Protein AF-A0A7C1RUS6-F1 (afdb_monomer_lite)

Radius of gyration: 12.77 Å; chains: 1; bounding box: 35×23×30 Å

Structure (mmCIF, N/CA/C/O backbone):
data_AF-A0A7C1RUS6-F1
#
_entry.id   AF-A0A7C1RUS6-F1
#
loop_
_atom_site.group_PDB
_atom_site.id
_atom_site.type_symbol
_atom_site.label_atom_id
_atom_site.label_alt_id
_atom_site.label_comp_id
_atom_site.label_asym_id
_atom_site.label_entity_id
_atom_site.label_seq_id
_atom_site.pdbx_PDB_ins_code
_atom_site.Cartn_x
_atom_site.Cartn_y
_atom_site.Cartn_z
_atom_site.occupancy
_atom_site.B_iso_or_equiv
_atom_site.auth_seq_id
_atom_site.auth_comp_id
_atom_site.auth_asym_id
_atom_site.auth_atom_id
_atom_site.pdbx_PDB_model_num
ATOM 1 N N . MET A 1 1 ? 11.408 -2.110 -4.265 1.00 73.06 1 MET A N 1
ATOM 2 C CA . MET A 1 1 ? 10.814 -3.461 -4.417 1.00 73.06 1 MET A CA 1
ATOM 3 C C . MET A 1 1 ? 9.642 -3.447 -5.387 1.00 73.06 1 MET A C 1
ATOM 5 O O . MET A 1 1 ? 9.678 -4.240 -6.311 1.00 73.06 1 MET A O 1
ATOM 9 N N . LEU A 1 2 ? 8.675 -2.526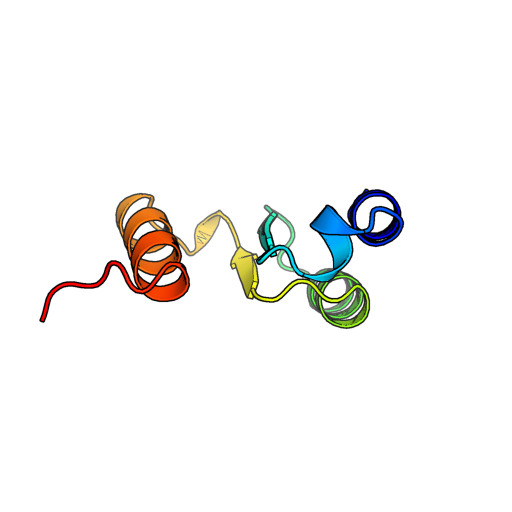 -5.254 1.00 75.06 2 LEU A N 1
ATOM 10 C CA . LEU A 1 2 ? 7.572 -2.386 -6.218 1.00 75.06 2 LEU A CA 1
ATOM 11 C C . LEU A 1 2 ? 8.052 -2.155 -7.662 1.00 75.06 2 LEU A C 1
ATOM 13 O O . LEU A 1 2 ? 7.569 -2.818 -8.566 1.00 75.06 2 LEU A O 1
ATOM 17 N N . ASN A 1 3 ? 9.067 -1.310 -7.865 1.00 79.25 3 ASN A N 1
ATOM 18 C CA . ASN A 1 3 ? 9.609 -1.046 -9.206 1.00 79.25 3 ASN A CA 1
ATOM 19 C C . ASN A 1 3 ? 10.085 -2.325 -9.915 1.00 79.25 3 ASN A C 1
ATOM 21 O O . ASN A 1 3 ? 9.760 -2.522 -11.075 1.00 79.25 3 ASN A O 1
ATOM 25 N N . LYS A 1 4 ? 10.732 -3.247 -9.185 1.00 84.69 4 LYS A N 1
ATOM 26 C CA . LYS A 1 4 ? 11.153 -4.549 -9.727 1.00 84.69 4 LYS A CA 1
ATOM 27 C C . LYS A 1 4 ? 9.971 -5.435 -10.121 1.00 84.69 4 LYS A C 1
ATOM 29 O O . LYS A 1 4 ? 10.073 -6.197 -11.067 1.00 84.69 4 LYS A O 1
ATOM 34 N N . LEU A 1 5 ? 8.850 -5.344 -9.400 1.00 82.69 5 LEU A N 1
ATOM 35 C CA . LEU A 1 5 ? 7.626 -6.051 -9.777 1.00 82.69 5 LEU A CA 1
ATOM 36 C C . LEU A 1 5 ? 7.028 -5.460 -11.062 1.00 82.69 5 LEU A C 1
ATOM 38 O O . LEU A 1 5 ? 6.565 -6.204 -11.914 1.00 82.69 5 LEU A O 1
ATOM 42 N N . ARG A 1 6 ? 7.067 -4.132 -11.221 1.00 82.06 6 ARG A N 1
ATOM 43 C CA . ARG A 1 6 ? 6.560 -3.434 -12.415 1.00 82.06 6 ARG A CA 1
ATOM 44 C C . ARG A 1 6 ? 7.435 -3.625 -13.664 1.00 82.06 6 ARG A C 1
ATOM 46 O O . ARG A 1 6 ? 6.998 -3.277 -14.756 1.00 82.06 6 ARG A O 1
ATOM 53 N N . GLU A 1 7 ? 8.639 -4.176 -13.522 1.00 86.88 7 GLU A N 1
ATOM 54 C CA . GLU A 1 7 ? 9.484 -4.586 -14.651 1.00 86.88 7 GLU A CA 1
ATOM 55 C C . GLU A 1 7 ? 8.965 -5.872 -15.330 1.00 86.88 7 GLU A C 1
ATOM 57 O O . GLU A 1 7 ? 9.184 -6.053 -16.526 1.00 86.88 7 GLU A O 1
ATOM 62 N N . ASP A 1 8 ? 8.233 -6.726 -14.606 1.00 87.25 8 ASP A N 1
ATOM 63 C CA . ASP A 1 8 ? 7.631 -7.962 -15.125 1.00 87.25 8 ASP A CA 1
ATOM 64 C C . ASP A 1 8 ? 6.316 -7.675 -15.880 1.00 87.25 8 ASP A C 1
ATOM 66 O O . ASP A 1 8 ? 5.494 -6.877 -15.426 1.00 87.25 8 ASP A O 1
ATOM 70 N N . GLU A 1 9 ? 6.080 -8.353 -17.009 1.00 87.81 9 GLU A N 1
ATOM 71 C CA . GLU A 1 9 ? 4.834 -8.259 -17.788 1.00 87.81 9 GLU A CA 1
ATOM 72 C C . GLU A 1 9 ? 3.588 -8.572 -16.947 1.00 87.81 9 GLU A C 1
ATOM 74 O O . GLU A 1 9 ? 2.592 -7.852 -17.036 1.00 87.81 9 GLU A O 1
ATOM 79 N N . TRP A 1 10 ? 3.642 -9.581 -16.070 1.00 88.75 10 TRP A N 1
ATOM 80 C CA . TRP A 1 10 ? 2.533 -9.875 -15.153 1.00 88.75 10 TRP A CA 1
ATOM 81 C C . TRP A 1 10 ? 2.347 -8.757 -14.121 1.00 88.75 10 TRP A C 1
ATOM 83 O O . TRP A 1 10 ? 1.232 -8.309 -13.829 1.00 88.75 10 TRP A O 1
ATOM 93 N N . GLY A 1 11 ? 3.467 -8.288 -13.573 1.00 84.50 11 GLY A N 1
ATOM 94 C CA . GLY A 1 11 ? 3.493 -7.304 -12.505 1.00 84.50 11 GLY A CA 1
ATOM 95 C C . GLY A 1 11 ? 3.077 -5.906 -12.953 1.00 84.50 11 GLY A C 1
ATOM 96 O O . GLY A 1 11 ? 2.642 -5.124 -12.112 1.00 84.50 11 GLY A O 1
ATOM 97 N N . LYS A 1 12 ? 3.114 -5.581 -14.251 1.00 83.81 12 LYS A N 1
ATOM 98 C CA . LYS A 1 12 ? 2.577 -4.321 -14.803 1.00 83.81 12 LYS A CA 1
ATOM 99 C C . LYS A 1 12 ? 1.071 -4.181 -14.599 1.00 83.81 12 LYS A C 1
ATOM 101 O O . LYS A 1 12 ? 0.617 -3.100 -14.236 1.00 83.81 12 LYS A O 1
ATOM 106 N N . SER A 1 13 ? 0.313 -5.261 -14.782 1.00 84.12 13 SER A N 1
ATOM 107 C CA . SER A 1 13 ? -1.151 -5.269 -14.626 1.00 84.12 13 SER A CA 1
ATOM 108 C C . SER A 1 13 ? -1.631 -5.728 -13.250 1.00 84.12 13 SER A C 1
ATOM 110 O O . SER A 1 13 ? -2.820 -5.644 -12.96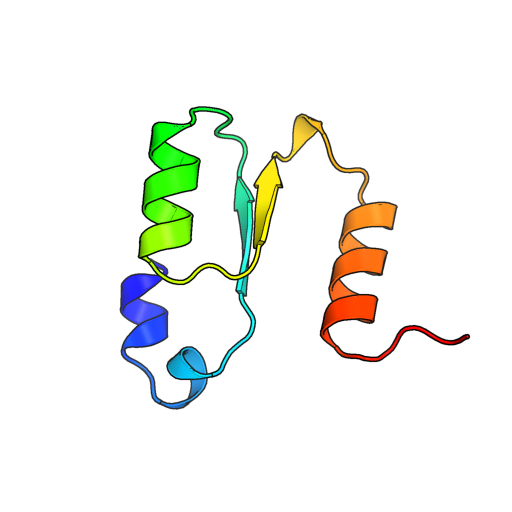3 1.00 84.12 13 SER A O 1
ATOM 112 N N . ALA A 1 14 ? -0.736 -6.240 -12.403 1.00 84.94 14 ALA A N 1
ATOM 113 C CA . ALA A 1 14 ? -1.112 -6.724 -11.085 1.00 84.94 14 ALA A CA 1
ATOM 114 C C . ALA A 1 14 ? -1.648 -5.587 -10.196 1.00 84.94 14 ALA A C 1
ATOM 116 O O . ALA A 1 14 ? -1.032 -4.520 -10.066 1.00 84.94 14 ALA A O 1
ATOM 117 N N . ASP A 1 15 ? -2.775 -5.846 -9.537 1.00 84.25 15 ASP A N 1
ATOM 118 C CA . ASP A 1 15 ? -3.295 -4.988 -8.483 1.00 84.25 15 ASP A CA 1
ATOM 119 C C . ASP A 1 15 ? -2.436 -5.133 -7.228 1.00 84.25 15 ASP A C 1
ATOM 121 O O . ASP A 1 15 ? -2.300 -6.218 -6.660 1.00 84.25 15 ASP A O 1
ATOM 125 N N . VAL A 1 16 ? -1.846 -4.023 -6.783 1.00 84.06 16 VAL A N 1
ATOM 126 C CA . VAL A 1 16 ? -0.956 -4.003 -5.620 1.00 84.06 16 VAL A CA 1
ATOM 127 C C . VAL A 1 16 ? -1.550 -3.120 -4.533 1.00 84.06 16 VAL A C 1
ATOM 129 O O . VAL A 1 16 ? -1.742 -1.920 -4.733 1.00 84.06 16 VAL A O 1
ATOM 132 N N . ILE A 1 17 ? -1.778 -3.726 -3.369 1.00 83.12 17 ILE A N 1
ATOM 133 C CA . ILE A 1 17 ? -2.162 -3.049 -2.130 1.00 83.12 17 ILE A CA 1
ATOM 134 C C . ILE A 1 17 ? -0.955 -3.089 -1.191 1.00 83.12 17 ILE A C 1
ATOM 136 O O . ILE A 1 17 ? -0.483 -4.165 -0.817 1.00 83.12 17 ILE A O 1
ATOM 140 N N . MET A 1 18 ? -0.439 -1.924 -0.813 1.00 80.00 18 MET A N 1
ATOM 141 C CA . MET A 1 18 ? 0.737 -1.808 0.044 1.00 80.00 18 MET A CA 1
ATOM 142 C C . MET A 1 18 ? 0.319 -1.588 1.499 1.00 80.00 18 MET A C 1
ATOM 144 O O . MET A 1 18 ? -0.265 -0.562 1.830 1.00 80.00 18 MET A O 1
ATOM 148 N N . LEU A 1 19 ? 0.651 -2.540 2.376 1.00 81.94 19 LEU A N 1
ATOM 149 C CA . LEU A 1 19 ? 0.505 -2.394 3.827 1.00 81.94 19 LEU A CA 1
ATOM 150 C C . LEU A 1 19 ? 1.825 -1.969 4.461 1.00 81.94 19 LEU A C 1
ATOM 152 O O . LEU A 1 19 ? 2.807 -2.716 4.463 1.00 81.94 19 LEU A O 1
ATOM 156 N N . THR A 1 20 ? 1.824 -0.809 5.097 1.00 73.50 20 THR A N 1
ATOM 157 C CA . THR A 1 20 ? 3.021 -0.198 5.680 1.00 73.50 20 THR A CA 1
ATOM 158 C C . THR A 1 20 ? 2.756 0.306 7.091 1.00 73.50 20 THR A C 1
ATOM 160 O O . THR A 1 20 ? 1.634 0.643 7.450 1.00 73.50 20 THR A O 1
ATOM 163 N N . ASN A 1 21 ? 3.797 0.336 7.917 1.00 72.31 21 ASN A N 1
ATOM 164 C CA . ASN A 1 21 ? 3.729 0.987 9.226 1.00 72.31 21 ASN A CA 1
ATOM 165 C C . ASN A 1 21 ? 4.112 2.479 9.151 1.00 72.31 21 ASN A C 1
ATOM 167 O O . ASN A 1 21 ? 4.144 3.155 10.171 1.00 72.31 21 ASN A O 1
ATOM 171 N N . LEU A 1 22 ? 4.467 2.974 7.960 1.00 66.25 22 LEU A N 1
ATOM 172 C CA . LEU A 1 22 ? 4.931 4.341 7.740 1.00 66.25 22 LEU A CA 1
ATOM 173 C C . LEU A 1 22 ? 3.738 5.246 7.417 1.00 66.25 22 LEU A C 1
ATOM 175 O O . LEU A 1 22 ? 3.069 5.063 6.399 1.00 66.25 22 LEU A O 1
ATOM 179 N N . SER A 1 23 ? 3.479 6.213 8.294 1.00 64.81 23 SER A N 1
ATOM 180 C CA . SER A 1 23 ? 2.382 7.188 8.201 1.00 64.81 23 SER A CA 1
ATOM 181 C C . SER A 1 23 ? 2.809 8.536 7.609 1.00 64.81 23 SER A C 1
ATOM 183 O O . SER A 1 23 ? 2.013 9.469 7.520 1.00 64.81 23 SER A O 1
ATOM 185 N N . THR A 1 24 ? 4.072 8.663 7.212 1.00 65.94 24 THR A N 1
ATOM 186 C CA . THR A 1 24 ? 4.645 9.878 6.639 1.00 65.94 24 THR A CA 1
ATOM 187 C C . THR A 1 24 ? 4.132 10.101 5.219 1.00 65.94 24 THR A C 1
ATOM 189 O O . THR A 1 24 ? 4.224 9.227 4.358 1.00 65.94 24 THR A O 1
ATOM 192 N N . ALA A 1 25 ? 3.609 11.303 4.959 1.00 65.38 25 ALA A N 1
ATOM 193 C CA . ALA A 1 25 ? 3.023 11.682 3.671 1.00 65.38 25 ALA A CA 1
ATOM 194 C C . ALA A 1 25 ? 3.990 11.505 2.484 1.00 65.38 25 ALA A C 1
ATOM 196 O O . ALA A 1 25 ? 3.562 11.218 1.371 1.00 65.38 25 ALA A O 1
ATOM 197 N N . GLU A 1 26 ? 5.296 11.622 2.728 1.00 69.38 26 GLU A N 1
ATOM 198 C CA . GLU A 1 26 ? 6.338 11.439 1.717 1.00 69.38 26 GLU A CA 1
ATOM 199 C C . GLU A 1 26 ? 6.446 9.980 1.233 1.00 69.38 26 GLU A C 1
ATOM 201 O O . GLU A 1 26 ? 6.660 9.730 0.046 1.00 69.38 26 GLU A O 1
ATOM 206 N N . ASP A 1 27 ? 6.235 9.007 2.124 1.00 69.62 27 ASP A N 1
ATOM 207 C CA . ASP A 1 27 ? 6.260 7.580 1.781 1.00 69.62 27 ASP A CA 1
ATOM 208 C C . ASP A 1 27 ? 4.979 7.152 1.059 1.00 69.62 27 ASP A C 1
ATOM 210 O O . ASP A 1 27 ? 5.027 6.360 0.115 1.00 69.62 27 ASP A O 1
ATOM 214 N N . VAL A 1 28 ? 3.842 7.748 1.442 1.00 67.50 28 VAL A N 1
ATOM 215 C CA . VAL A 1 28 ? 2.566 7.616 0.722 1.00 67.50 28 VAL A CA 1
ATOM 216 C C . VAL A 1 28 ? 2.720 8.129 -0.711 1.00 67.50 28 VAL A C 1
ATOM 218 O O . VAL A 1 28 ? 2.287 7.470 -1.659 1.00 67.50 28 VAL A O 1
ATOM 221 N N . HIS A 1 29 ? 3.365 9.286 -0.885 1.00 68.19 29 HIS A N 1
ATOM 222 C CA . HIS A 1 29 ? 3.568 9.892 -2.198 1.00 68.19 29 HIS A CA 1
ATOM 223 C C . HIS A 1 29 ? 4.460 9.019 -3.088 1.00 68.19 29 HIS A C 1
ATOM 225 O O . HIS A 1 29 ? 4.043 8.650 -4.183 1.00 68.19 29 HIS A O 1
ATOM 231 N N . LYS A 1 30 ? 5.612 8.562 -2.574 1.00 72.00 30 LYS A N 1
ATOM 232 C CA . LYS A 1 30 ? 6.529 7.660 -3.299 1.00 72.00 30 LYS A CA 1
ATOM 233 C C . LYS A 1 30 ? 5.865 6.342 -3.708 1.00 72.00 30 LYS A C 1
ATOM 235 O O . LYS A 1 30 ? 6.124 5.828 -4.794 1.00 72.00 30 LYS A O 1
ATOM 240 N N . ALA A 1 31 ? 5.009 5.777 -2.856 1.00 67.12 31 ALA A N 1
ATOM 241 C CA . ALA A 1 31 ? 4.272 4.558 -3.187 1.00 67.12 31 ALA A CA 1
ATOM 242 C C . ALA A 1 31 ? 3.199 4.797 -4.262 1.00 67.12 31 ALA A C 1
ATOM 244 O O . ALA A 1 31 ? 3.027 3.960 -5.149 1.00 67.12 31 ALA A O 1
ATOM 245 N N . THR A 1 32 ? 2.520 5.945 -4.207 1.00 68.31 32 THR A N 1
ATOM 246 C CA . THR A 1 32 ? 1.513 6.347 -5.200 1.00 68.31 32 THR A CA 1
ATOM 247 C C . THR A 1 32 ? 2.161 6.601 -6.566 1.00 68.31 32 THR A C 1
ATOM 249 O O . THR A 1 32 ? 1.675 6.097 -7.575 1.00 68.31 32 THR A O 1
ATOM 252 N N . GLU A 1 33 ? 3.305 7.294 -6.605 1.00 69.62 33 GLU A N 1
ATOM 253 C CA . GLU A 1 33 ? 4.081 7.532 -7.835 1.00 69.62 33 GLU A CA 1
ATOM 254 C C . GLU A 1 33 ? 4.626 6.239 -8.455 1.00 69.62 33 GLU A C 1
ATOM 256 O O . GLU A 1 33 ? 4.670 6.101 -9.675 1.00 69.62 33 GLU A O 1
ATOM 261 N N . ALA A 1 34 ? 4.981 5.249 -7.632 1.00 64.94 34 ALA A N 1
ATOM 262 C CA . ALA A 1 34 ? 5.406 3.925 -8.092 1.00 64.94 34 ALA A CA 1
ATOM 263 C C . ALA A 1 34 ? 4.241 3.032 -8.582 1.00 64.94 34 ALA A C 1
ATOM 265 O O . ALA A 1 34 ? 4.439 1.851 -8.890 1.00 64.94 34 ALA A O 1
ATOM 266 N N . GLY A 1 35 ? 3.021 3.572 -8.645 1.00 63.38 35 GLY A N 1
ATOM 267 C CA . GLY A 1 35 ? 1.841 2.875 -9.140 1.00 63.38 35 GLY A CA 1
ATOM 268 C C . GLY A 1 35 ? 1.261 1.872 -8.146 1.00 63.38 35 GLY A C 1
ATOM 269 O O . GLY A 1 35 ? 0.664 0.881 -8.569 1.00 63.38 35 GLY A O 1
ATOM 270 N N . ALA A 1 36 ? 1.449 2.057 -6.836 1.00 65.06 36 ALA A N 1
ATOM 271 C CA . ALA A 1 36 ? 0.664 1.310 -5.856 1.00 65.06 36 ALA A CA 1
ATOM 272 C C . ALA A 1 36 ? -0.798 1.769 -5.950 1.00 65.06 36 ALA A C 1
ATOM 274 O O . ALA A 1 36 ? -1.084 2.961 -5.871 1.00 65.06 36 ALA A O 1
ATOM 275 N N . HIS A 1 37 ? -1.721 0.824 -6.137 1.00 61.41 37 HIS A N 1
ATOM 276 C CA . HIS A 1 37 ? -3.138 1.147 -6.309 1.00 61.41 37 HIS A CA 1
ATOM 277 C C . HIS A 1 37 ? -3.791 1.596 -5.000 1.00 61.41 37 HIS A C 1
ATOM 279 O O . HIS A 1 37 ? -4.692 2.428 -5.024 1.00 61.41 37 HIS A O 1
ATOM 285 N N . ASP A 1 38 ? -3.333 1.058 -3.870 1.00 69.44 38 ASP A N 1
ATOM 286 C CA . ASP A 1 38 ? -3.807 1.426 -2.541 1.00 69.44 38 ASP A CA 1
ATOM 287 C C . ASP A 1 38 ? -2.643 1.380 -1.538 1.00 69.44 38 ASP A C 1
ATOM 289 O O . ASP A 1 38 ? -1.849 0.434 -1.529 1.00 69.44 38 ASP A O 1
ATOM 293 N N . TYR A 1 39 ? -2.568 2.388 -0.668 1.00 72.81 39 TYR A N 1
ATOM 294 C CA . TYR A 1 39 ? -1.623 2.475 0.447 1.00 72.81 39 TYR A CA 1
ATOM 295 C C . TYR A 1 39 ? -2.406 2.418 1.761 1.00 72.81 39 TYR A C 1
ATOM 297 O O . TYR A 1 39 ? -3.262 3.266 2.013 1.00 72.81 39 TYR A O 1
ATOM 305 N N . LEU A 1 40 ? -2.144 1.409 2.591 1.00 74.69 40 LEU A N 1
ATOM 306 C CA . LEU A 1 40 ? -2.847 1.178 3.853 1.00 74.69 40 LEU A CA 1
ATOM 307 C C . LEU A 1 40 ? -1.867 1.292 5.025 1.00 74.69 40 LEU A C 1
ATOM 309 O O . LEU A 1 40 ? -0.861 0.576 5.086 1.00 74.69 40 LEU A O 1
ATOM 313 N N . ILE A 1 41 ? -2.190 2.162 5.982 1.00 76.94 41 ILE A N 1
ATOM 314 C CA . ILE A 1 41 ? -1.423 2.339 7.218 1.00 76.94 41 ILE A CA 1
ATOM 315 C C . ILE A 1 41 ? -1.835 1.243 8.210 1.00 76.94 41 ILE A C 1
ATOM 317 O O . ILE A 1 41 ? -2.991 1.159 8.611 1.00 76.94 41 ILE A O 1
ATOM 321 N N . LYS A 1 42 ? -0.895 0.386 8.618 1.00 72.88 42 LYS A N 1
ATOM 322 C CA . LYS A 1 42 ? -1.152 -0.822 9.426 1.00 72.88 42 LYS A CA 1
ATOM 323 C C . LYS A 1 42 ? -1.892 -0.559 10.742 1.00 72.88 42 LYS A C 1
ATOM 325 O O . LYS A 1 42 ? -2.619 -1.442 11.183 1.00 72.88 42 LYS A O 1
ATOM 330 N N . SER A 1 43 ? -1.706 0.606 11.363 1.00 77.50 43 SER A N 1
ATOM 331 C CA . SER A 1 43 ? -2.386 0.983 12.612 1.00 77.50 43 SER A CA 1
ATOM 332 C C . SER A 1 43 ? -3.875 1.268 12.429 1.00 77.50 43 SER A C 1
ATOM 334 O O . SER A 1 43 ? -4.651 1.075 13.361 1.00 77.50 43 SER A O 1
ATOM 336 N N . ASP A 1 44 ? -4.271 1.700 11.234 1.00 77.56 44 ASP A N 1
ATOM 337 C CA . ASP A 1 44 ? -5.603 2.258 10.988 1.00 77.56 44 ASP A CA 1
ATOM 338 C C . ASP A 1 44 ? -6.569 1.20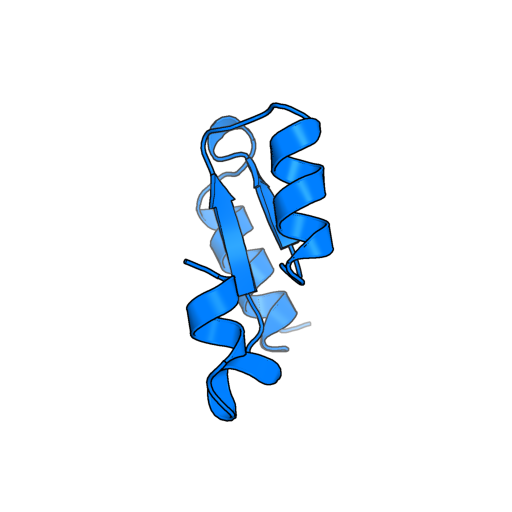6 10.430 1.00 77.56 44 ASP A C 1
ATOM 340 O O . ASP A 1 44 ? -7.769 1.449 10.311 1.00 77.56 44 ASP A O 1
ATOM 344 N N . TRP A 1 45 ? -6.055 0.019 10.095 1.00 81.94 45 TRP A N 1
ATOM 345 C CA . TRP A 1 45 ? -6.801 -1.038 9.424 1.00 81.94 45 TRP A CA 1
ATOM 346 C C . TRP A 1 45 ? -6.955 -2.267 10.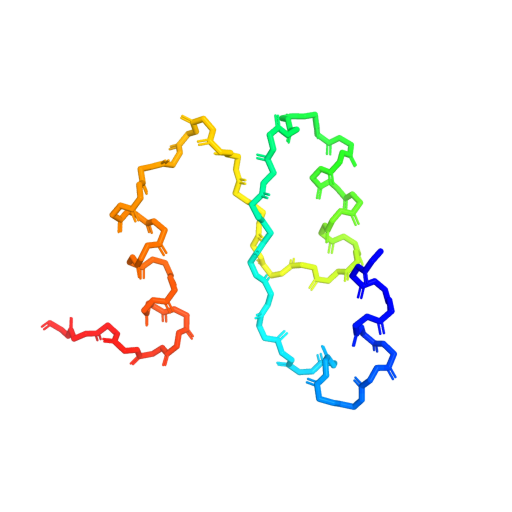310 1.00 81.94 45 TRP A C 1
ATOM 348 O O . TRP A 1 45 ? -5.977 -2.857 10.775 1.00 81.94 45 TRP A O 1
ATOM 358 N N . LYS A 1 46 ? -8.198 -2.728 10.478 1.00 85.75 46 LYS A N 1
ATOM 359 C CA . LYS A 1 46 ? -8.447 -4.053 11.052 1.00 85.75 46 LYS A CA 1
ATOM 360 C C . LYS A 1 46 ? -8.237 -5.109 9.976 1.00 85.75 46 LYS A C 1
ATOM 362 O O . LYS A 1 46 ? -8.485 -4.886 8.793 1.00 85.75 46 LYS A O 1
ATOM 367 N N . MET A 1 47 ? -7.853 -6.314 10.390 1.00 83.75 47 MET A N 1
ATOM 368 C CA . MET A 1 47 ? -7.654 -7.435 9.460 1.00 83.75 47 MET A CA 1
ATOM 369 C C . MET A 1 47 ? -8.911 -7.757 8.643 1.00 83.75 47 MET A C 1
ATOM 371 O O . MET A 1 47 ? -8.809 -8.081 7.463 1.00 83.75 47 MET A O 1
ATOM 375 N N . ALA A 1 48 ? -10.098 -7.597 9.235 1.00 86.38 48 ALA A N 1
ATOM 376 C CA . ALA A 1 48 ? -11.365 -7.758 8.525 1.00 86.38 48 ALA A CA 1
ATOM 377 C C . ALA A 1 48 ? -11.527 -6.752 7.367 1.00 86.38 48 ALA A C 1
ATOM 379 O O . ALA A 1 48 ? -11.989 -7.130 6.290 1.00 86.38 48 ALA A O 1
ATOM 380 N N . ASP A 1 49 ? -11.093 -5.504 7.559 1.00 85.69 49 ASP A N 1
ATOM 381 C CA . ASP A 1 49 ? -11.190 -4.445 6.549 1.00 85.69 49 ASP A CA 1
ATOM 382 C C . ASP A 1 49 ? -10.211 -4.688 5.396 1.00 85.69 49 ASP A C 1
ATOM 384 O O . ASP A 1 49 ? -10.557 -4.479 4.234 1.00 85.69 49 ASP A O 1
ATOM 388 N N . VAL A 1 50 ? -9.019 -5.220 5.696 1.00 85.88 50 VAL A N 1
ATOM 389 C CA . VAL A 1 50 ? -8.045 -5.644 4.675 1.00 85.88 50 VAL A CA 1
ATOM 390 C C . VAL A 1 50 ? -8.627 -6.761 3.809 1.0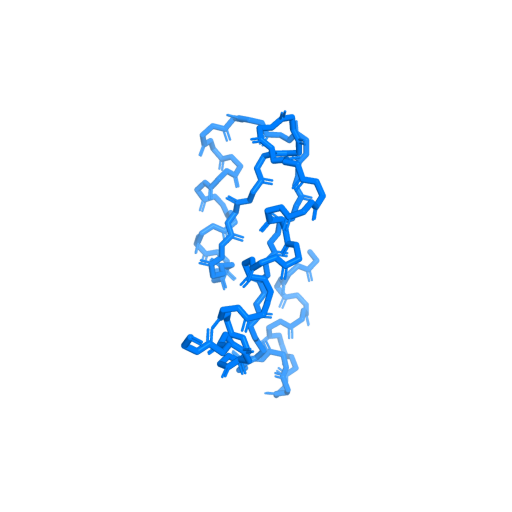0 85.88 50 VAL A C 1
ATOM 392 O O . VAL A 1 50 ? -8.582 -6.681 2.583 1.00 85.88 50 VAL A O 1
ATOM 395 N N . VAL A 1 51 ? -9.229 -7.783 4.427 1.00 87.56 51 VAL A N 1
ATOM 396 C CA . VAL A 1 51 ? -9.874 -8.884 3.692 1.00 87.56 51 VAL A CA 1
ATOM 397 C C . VAL A 1 51 ? -11.013 -8.364 2.816 1.00 87.56 51 VAL A C 1
ATOM 399 O O . VAL A 1 51 ? -11.144 -8.791 1.669 1.00 87.56 51 VAL A O 1
ATOM 402 N N . LYS A 1 52 ? -11.822 -7.429 3.327 1.00 87.75 52 LYS A N 1
ATOM 403 C CA . LYS A 1 52 ? -12.897 -6.801 2.555 1.00 87.75 52 LYS A CA 1
ATOM 404 C C . LYS A 1 52 ? -12.347 -6.046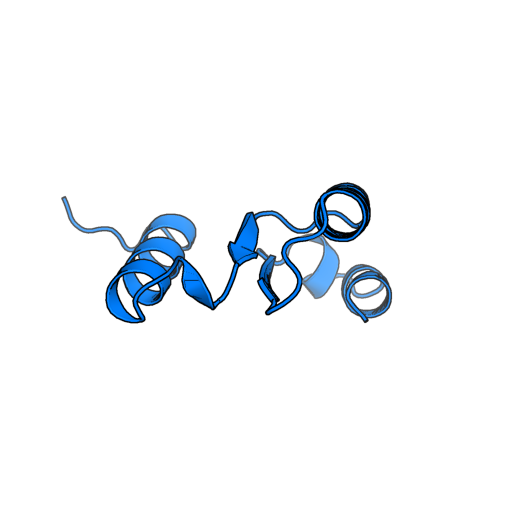 1.344 1.00 87.75 52 LYS A C 1
ATOM 406 O O . LYS A 1 52 ? -12.788 -6.302 0.230 1.00 87.75 52 LYS A O 1
ATOM 411 N N . LYS A 1 53 ? -11.326 -5.208 1.539 1.00 85.69 53 LYS A N 1
ATOM 412 C CA . LYS A 1 53 ? -10.675 -4.436 0.470 1.00 85.69 53 LYS A CA 1
ATOM 413 C C . LYS A 1 53 ? -10.113 -5.338 -0.636 1.00 85.69 53 LYS A C 1
ATOM 415 O O . LYS A 1 53 ? -10.297 -5.042 -1.813 1.00 85.69 53 LYS A O 1
ATOM 420 N N . VAL A 1 54 ? -9.481 -6.458 -0.271 1.00 86.69 54 VAL A N 1
ATOM 421 C CA . VAL A 1 54 ? -8.982 -7.451 -1.241 1.00 86.69 54 VAL A CA 1
ATOM 422 C C . VAL A 1 54 ? -10.136 -8.072 -2.033 1.00 86.69 54 VAL A C 1
ATOM 424 O O . VAL A 1 54 ? -10.061 -8.151 -3.257 1.00 86.69 54 VAL A O 1
ATOM 427 N N . LYS A 1 55 ? -11.223 -8.474 -1.364 1.00 87.56 55 LYS A N 1
ATOM 428 C CA . LYS A 1 55 ? -12.410 -9.030 -2.036 1.00 87.56 55 LYS A CA 1
ATOM 429 C C . LYS A 1 55 ? -13.069 -8.023 -2.977 1.00 87.56 55 LYS A C 1
ATOM 431 O O . LYS A 1 55 ? -13.425 -8.398 -4.090 1.00 87.56 55 LYS A O 1
ATOM 436 N N . ASP A 1 56 ? -13.200 -6.769 -2.552 1.00 86.62 56 ASP A N 1
ATOM 437 C CA . ASP A 1 56 ? -13.759 -5.687 -3.368 1.00 86.62 56 ASP A CA 1
ATOM 438 C C . ASP A 1 56 ? -12.917 -5.469 -4.628 1.00 86.62 56 ASP A C 1
ATOM 440 O O . ASP A 1 56 ? -13.455 -5.390 -5.731 1.00 86.62 56 ASP A O 1
ATOM 444 N N . LYS A 1 57 ? -11.587 -5.449 -4.479 1.00 83.75 57 LYS A N 1
ATOM 445 C CA . LYS A 1 57 ? -10.663 -5.242 -5.596 1.00 83.75 57 LYS A CA 1
ATOM 446 C C . LYS A 1 57 ? -10.681 -6.395 -6.602 1.00 83.75 57 LYS A C 1
ATOM 448 O O . LYS A 1 57 ? -10.642 -6.151 -7.801 1.00 83.75 57 LYS A O 1
ATOM 453 N N . LEU A 1 58 ? -10.817 -7.631 -6.124 1.00 84.88 58 LEU A N 1
ATOM 454 C CA . LEU A 1 58 ? -10.966 -8.819 -6.970 1.00 84.88 58 LEU A CA 1
ATOM 455 C C . LEU A 1 58 ? -12.378 -8.975 -7.569 1.00 84.88 58 LEU A C 1
ATOM 457 O O . LEU A 1 58 ? -12.645 -9.970 -8.239 1.00 84.88 58 LEU A O 1
ATOM 461 N N . GLY A 1 59 ? -13.306 -8.046 -7.306 1.00 83.62 59 GLY A N 1
ATOM 462 C CA . GLY A 1 59 ? -14.695 -8.153 -7.763 1.00 83.62 59 GLY A CA 1
ATOM 463 C C . GLY A 1 59 ? -15.472 -9.300 -7.106 1.00 83.62 59 GLY A C 1
ATOM 464 O O . GLY A 1 59 ? -16.517 -9.709 -7.603 1.00 83.62 59 GLY A O 1
ATOM 465 N N . MET A 1 60 ? -14.974 -9.826 -5.984 1.00 78.31 60 MET A N 1
ATOM 466 C CA . MET A 1 60 ? -15.580 -10.922 -5.220 1.00 78.31 60 MET A CA 1
ATOM 467 C C . MET A 1 60 ? -16.578 -10.429 -4.164 1.00 78.31 60 MET A C 1
ATOM 469 O O . MET A 1 60 ? -17.075 -11.231 -3.369 1.00 78.31 60 MET A O 1
ATOM 473 N N . SER A 1 61 ? -16.850 -9.122 -4.108 1.00 59.34 61 SER A N 1
ATOM 474 C CA . SER A 1 61 ? -17.859 -8.571 -3.205 1.00 59.34 61 SER A CA 1
ATOM 475 C C . SER A 1 61 ? -19.238 -9.050 -3.654 1.00 59.34 61 SER A C 1
ATOM 477 O O . SER A 1 61 ? -19.763 -8.620 -4.683 1.00 59.34 61 SER A O 1
ATOM 479 N N . GLN A 1 62 ? -19.799 -10.006 -2.912 1.00 56.59 62 GLN A N 1
ATOM 480 C CA . GLN A 1 62 ? -21.204 -10.357 -3.053 1.00 56.59 62 GLN A CA 1
ATOM 481 C C . GLN A 1 62 ? -22.044 -9.155 -2.619 1.00 56.59 62 GLN A C 1
ATOM 483 O O . GLN A 1 62 ? -21.756 -8.537 -1.593 1.00 56.59 62 GLN A O 1
ATOM 488 N N . LYS A 1 63 ? -23.045 -8.829 -3.442 1.00 47.62 63 LYS A N 1
ATOM 489 C CA . LYS A 1 63 ? -24.163 -7.964 -3.059 1.00 47.62 63 LYS A CA 1
ATOM 490 C C . LYS A 1 63 ? -24.769 -8.392 -1.727 1.00 47.62 63 LYS A C 1
ATOM 492 O O . LYS A 1 63 ? -24.854 -9.620 -1.503 1.00 47.62 63 LYS A O 1
#

Sequence (63 aa):
MLNKLREDEWGKSADVIMLTNLSTAEDVHKATEAGAHDYLIKSDWKMADVVKKVKDKLGMSQK

Secondary structure (DSSP, 8-state):
-HHHHHTSHHHHH---EEEES---HHHHHHHHHTT-SEEEETTT--HHHHHHHHHHHTT----

pLDDT: mean 76.83, std 9.45, range [47.62, 88.75]

Foldseek 3Di:
DLLVLCVDPVSVPDQAAAEDCDPDVVVVVVCVVSPHPHYHNNVVDDPVRVVVVVCVVVVNDDD